Protein AF-A0A3C1FK46-F1 (afdb_monomer_lite)

pLDDT: mean 89.06, std 12.61, range [48.41, 98.5]

Secondary structure (DSSP, 8-state):
-HHHHHHHTTSHHHHHHHHHHHHHHHHHHHHHHHHHHTT-----PPPTHHHHHHTSSSHHHHHHHHHHHHHHHHHHHHHHGGGSPSSHHHHHHHHHHHHHHHHHHHHHHHHHHHH--

Foldseek 3Di:
DVLQCVPAPPHLSNVLVVLVVVLVVVLLVVVQVVCVVVVHHDDPDDDCLVVVLSPADDDLRSLVSVLVVLVVLLVVLVVCLVVDDDDDVSVSSVVSNVSSVVSSVSSVVVSVVVVVD

Structure (mmCIF, N/CA/C/O backbone):
data_AF-A0A3C1FK46-F1
#
_entry.id   AF-A0A3C1FK46-F1
#
loop_
_atom_site.group_PDB
_atom_site.id
_atom_site.type_symbol
_atom_site.label_atom_id
_atom_site.label_alt_id
_atom_site.label_comp_id
_atom_site.label_asym_id
_atom_site.label_entity_id
_atom_site.label_seq_id
_atom_site.pdbx_PDB_ins_code
_atom_site.Cartn_x
_atom_site.Cartn_y
_atom_site.Cartn_z
_atom_site.occupancy
_atom_site.B_iso_or_equiv
_atom_site.auth_seq_id
_atom_site.auth_comp_id
_atom_site.auth_asym_id
_atom_site.auth_atom_id
_atom_site.pdbx_PDB_model_num
ATOM 1 N N . ALA A 1 1 ? -6.404 11.896 1.064 1.00 49.66 1 ALA A N 1
ATOM 2 C CA . ALA A 1 1 ? -6.108 12.875 2.132 1.00 49.66 1 ALA A CA 1
ATOM 3 C C . ALA A 1 1 ? -7.361 13.499 2.780 1.00 49.66 1 ALA A C 1
ATOM 5 O O . ALA A 1 1 ? -7.639 13.198 3.933 1.00 49.66 1 ALA A O 1
ATOM 6 N N . ARG A 1 2 ? -8.180 14.314 2.086 1.00 48.56 2 ARG A N 1
ATOM 7 C CA . ARG A 1 2 ? -9.262 15.107 2.734 1.00 48.56 2 ARG A CA 1
ATOM 8 C C . ARG A 1 2 ? -10.379 14.329 3.460 1.00 48.56 2 ARG A C 1
ATOM 10 O O . ARG A 1 2 ? -10.972 14.893 4.370 1.00 48.56 2 ARG A O 1
ATOM 17 N N . LEU A 1 3 ? -10.657 13.072 3.099 1.00 54.22 3 LEU A N 1
ATOM 18 C CA . LEU A 1 3 ? -11.678 12.235 3.765 1.00 54.22 3 LEU A CA 1
ATOM 19 C C . LEU A 1 3 ? -11.302 11.791 5.185 1.00 54.22 3 LEU A C 1
ATOM 21 O O . LEU A 1 3 ? -12.176 11.393 5.946 1.00 54.22 3 LEU A O 1
ATOM 25 N N . PHE A 1 4 ? -10.016 11.841 5.516 1.00 53.31 4 PHE A N 1
ATOM 26 C CA . PHE A 1 4 ? -9.480 11.368 6.787 1.00 53.31 4 PHE A CA 1
ATOM 27 C C . PHE A 1 4 ? -8.925 12.510 7.644 1.00 53.31 4 PHE A C 1
ATOM 29 O O . PHE A 1 4 ? -9.003 12.471 8.866 1.00 53.31 4 PHE A O 1
ATOM 36 N N . HIS A 1 5 ? -8.426 13.567 6.996 1.00 52.28 5 HIS A N 1
ATOM 37 C CA . HIS A 1 5 ? -7.885 14.750 7.671 1.00 52.28 5 HIS A CA 1
ATOM 38 C C . HIS A 1 5 ? -8.948 15.597 8.377 1.00 52.28 5 HIS A C 1
ATOM 40 O O . HIS A 1 5 ? -8.646 16.243 9.375 1.00 52.28 5 HIS A O 1
ATOM 46 N N . LYS A 1 6 ? -10.191 15.607 7.874 1.00 48.41 6 LYS A N 1
ATOM 47 C CA . LYS A 1 6 ? -11.224 16.539 8.354 1.00 48.41 6 LYS A CA 1
ATOM 48 C C . LYS A 1 6 ? -11.688 16.261 9.794 1.00 48.41 6 LYS A C 1
ATOM 50 O O . LYS A 1 6 ? -12.205 17.183 10.415 1.00 48.41 6 LYS A O 1
ATOM 55 N N . ASP A 1 7 ? -11.414 15.065 10.328 1.00 51.47 7 ASP A N 1
ATOM 56 C CA . ASP A 1 7 ? -11.922 14.617 11.632 1.00 51.47 7 ASP A CA 1
ATOM 57 C C . ASP A 1 7 ? -10.826 14.192 12.647 1.00 51.47 7 ASP A C 1
ATOM 59 O O . ASP A 1 7 ? -11.158 13.931 13.803 1.00 51.47 7 ASP A O 1
ATOM 63 N N . HIS A 1 8 ? -9.529 14.136 12.274 1.00 54.12 8 HIS A N 1
ATOM 64 C CA . HIS A 1 8 ? -8.517 13.417 13.083 1.00 54.12 8 HIS A CA 1
ATOM 65 C C . HIS A 1 8 ? -7.178 14.116 13.417 1.00 54.12 8 HIS A C 1
ATOM 67 O O . HIS A 1 8 ? -6.460 13.554 14.238 1.00 54.12 8 HIS A O 1
ATOM 73 N N . GLY A 1 9 ? -6.845 15.314 12.915 1.00 60.09 9 GLY A N 1
ATOM 74 C CA . GLY A 1 9 ? -5.696 16.132 13.393 1.00 60.09 9 GLY A CA 1
ATOM 75 C C . GLY A 1 9 ? -4.387 15.377 13.745 1.00 60.09 9 GLY A C 1
ATOM 76 O O . GLY A 1 9 ? -4.043 14.399 13.092 1.00 60.09 9 GLY A O 1
ATOM 77 N N . ASP A 1 10 ? -3.696 15.802 14.817 1.00 59.59 10 ASP A N 1
ATOM 78 C CA . ASP A 1 10 ? -2.474 15.187 15.405 1.00 59.59 10 ASP A CA 1
ATOM 79 C C . ASP A 1 10 ? -2.731 13.849 16.150 1.00 59.59 10 ASP A C 1
ATOM 81 O O . ASP A 1 10 ? -1.940 13.405 16.985 1.00 59.59 10 ASP A O 1
ATOM 85 N N . SER A 1 11 ? -3.876 13.198 15.919 1.00 75.06 11 SER A N 1
ATOM 86 C CA . SER A 1 11 ? -4.172 11.915 16.563 1.00 75.06 11 SER A CA 1
ATOM 87 C C . SER A 1 11 ? -3.382 10.771 15.926 1.00 75.06 11 SER A C 1
ATOM 89 O O . SER A 1 11 ? -3.002 10.825 14.759 1.00 75.06 11 SER A O 1
ATOM 91 N N . THR A 1 12 ? -3.235 9.666 16.660 1.00 79.12 12 THR A N 1
ATOM 92 C CA . THR A 1 12 ? -2.659 8.416 16.135 1.00 79.12 12 THR A CA 1
ATOM 93 C C . THR A 1 12 ? -3.328 7.963 14.830 1.00 79.12 12 THR A C 1
ATOM 95 O O . THR A 1 12 ? -2.655 7.447 13.945 1.00 79.12 12 THR A O 1
ATOM 98 N N . ALA A 1 13 ? -4.637 8.204 14.679 1.00 82.19 13 ALA A N 1
ATOM 99 C CA . ALA A 1 13 ? -5.363 7.922 13.444 1.00 82.19 13 ALA A CA 1
ATOM 100 C C . ALA A 1 13 ? -4.930 8.840 12.292 1.00 82.19 13 ALA A C 1
ATOM 102 O O . ALA A 1 13 ? -4.710 8.366 11.182 1.00 82.19 13 ALA A O 1
ATOM 103 N N . GLY A 1 14 ? -4.792 10.142 12.557 1.00 82.56 14 GLY A N 1
ATOM 104 C CA . GLY A 1 14 ? -4.343 11.122 11.568 1.00 82.56 14 GLY A CA 1
ATOM 105 C C . GLY A 1 14 ? -2.943 10.804 11.048 1.00 82.56 14 GLY A C 1
ATOM 106 O O . GLY A 1 14 ? -2.759 10.689 9.838 1.00 82.56 14 GLY A O 1
ATOM 107 N N . SER A 1 15 ? -1.989 10.549 11.951 1.00 87.00 15 SER A N 1
ATOM 108 C CA . SER A 1 15 ? -0.618 10.184 11.570 1.00 87.00 15 SER A CA 1
ATOM 109 C C . SER A 1 15 ? -0.556 8.881 10.772 1.00 87.00 15 SER A C 1
ATOM 111 O O . SER A 1 15 ? 0.157 8.814 9.775 1.00 87.00 15 SER A O 1
ATOM 113 N N . LEU A 1 16 ? -1.323 7.858 11.169 1.00 90.19 16 LEU A N 1
ATOM 114 C CA . LEU A 1 16 ? -1.410 6.600 10.425 1.00 90.19 16 LEU A CA 1
ATOM 115 C C . LEU A 1 16 ? -1.893 6.839 8.992 1.00 90.19 16 LEU A C 1
ATOM 117 O O . LEU A 1 16 ? -1.306 6.342 8.035 1.00 90.19 16 LEU A O 1
ATOM 121 N N . ILE A 1 17 ? -2.960 7.616 8.836 1.00 89.62 17 ILE A N 1
ATOM 122 C CA . ILE A 1 17 ? -3.543 7.856 7.522 1.00 89.62 17 ILE A CA 1
ATOM 123 C C . ILE A 1 17 ? -2.605 8.675 6.634 1.00 89.62 17 ILE A C 1
ATOM 125 O O . ILE A 1 17 ? -2.531 8.414 5.433 1.00 89.62 17 ILE A O 1
ATOM 129 N N . ASP A 1 18 ? -1.879 9.633 7.203 1.00 89.50 18 ASP A N 1
ATOM 130 C CA . ASP A 1 18 ? -0.880 10.395 6.458 1.00 89.50 18 ASP A CA 1
ATOM 131 C C . ASP A 1 18 ? 0.274 9.505 5.991 1.00 89.50 18 ASP A C 1
ATOM 133 O O . ASP A 1 18 ? 0.662 9.592 4.825 1.00 89.50 18 ASP A O 1
ATOM 137 N N . THR A 1 19 ? 0.753 8.585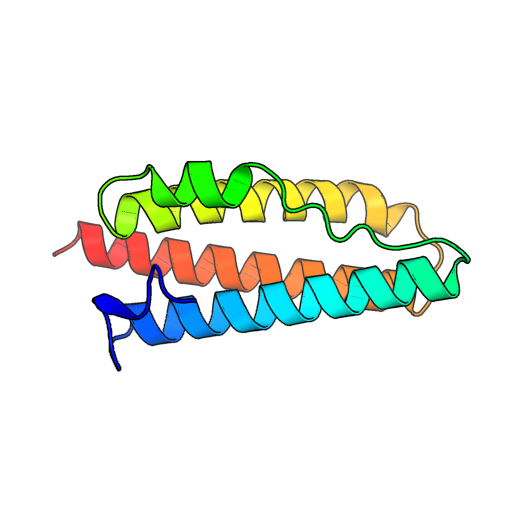 6.834 1.00 91.50 19 THR A N 1
ATOM 138 C CA . THR A 1 19 ? 1.746 7.574 6.434 1.00 91.50 19 THR A CA 1
ATOM 139 C C . THR A 1 19 ? 1.244 6.742 5.257 1.00 91.50 19 THR A C 1
ATOM 141 O O . THR A 1 19 ? 1.902 6.698 4.216 1.00 91.50 19 THR A O 1
ATOM 144 N N . VAL A 1 20 ? 0.042 6.163 5.367 1.00 92.94 20 VAL A N 1
ATOM 145 C CA . VAL A 1 20 ? -0.541 5.354 4.285 1.00 92.94 20 VAL A CA 1
ATOM 146 C C . VAL A 1 20 ? -0.714 6.190 3.015 1.00 92.94 20 VAL A C 1
ATOM 148 O O . VAL A 1 20 ? -0.383 5.742 1.924 1.00 92.94 20 VAL A O 1
ATOM 151 N N . TYR A 1 21 ? -1.183 7.433 3.131 1.00 91.38 21 TYR A N 1
ATOM 152 C CA . TYR A 1 21 ? -1.339 8.329 1.986 1.00 91.38 21 TYR A CA 1
ATOM 153 C C . TYR A 1 21 ? -0.009 8.621 1.280 1.00 91.38 21 TYR A C 1
ATOM 155 O O . TYR A 1 21 ? 0.043 8.609 0.048 1.00 91.38 21 TYR A O 1
ATOM 163 N N . HIS A 1 22 ? 1.057 8.889 2.035 1.00 93.19 22 HIS A N 1
ATOM 164 C CA . HIS A 1 22 ? 2.377 9.153 1.470 1.00 93.19 22 HIS A CA 1
ATOM 165 C C . HIS A 1 22 ? 2.972 7.923 0.788 1.00 93.19 22 HIS A C 1
ATOM 167 O O . HIS A 1 22 ? 3.561 8.059 -0.286 1.00 93.19 22 HIS A O 1
ATOM 173 N N . ASP A 1 23 ? 2.773 6.739 1.360 1.00 95.44 23 ASP A N 1
ATOM 174 C CA . ASP A 1 23 ? 3.198 5.488 0.742 1.00 95.44 23 ASP A CA 1
ATOM 175 C C . ASP A 1 23 ? 2.448 5.207 -0.558 1.00 95.44 23 ASP A C 1
ATOM 177 O O . ASP A 1 23 ? 3.084 4.938 -1.572 1.00 95.44 23 ASP A O 1
ATOM 181 N N . GLU A 1 24 ? 1.121 5.348 -0.579 1.00 93.50 24 GLU A N 1
ATOM 182 C CA . GLU A 1 24 ? 0.329 5.153 -1.800 1.00 93.50 24 GLU A CA 1
ATOM 183 C C . GLU A 1 24 ? 0.716 6.159 -2.894 1.00 93.50 24 GLU A C 1
ATOM 185 O O . GLU A 1 24 ? 0.831 5.799 -4.069 1.00 93.50 24 GLU A O 1
ATOM 190 N N . ALA A 1 25 ? 0.977 7.417 -2.522 1.00 93.75 25 ALA A N 1
ATOM 191 C CA . ALA A 1 25 ? 1.451 8.435 -3.456 1.00 93.75 25 ALA A CA 1
ATOM 192 C C . ALA A 1 25 ? 2.833 8.083 -4.028 1.00 93.75 25 ALA A C 1
ATOM 194 O O . ALA A 1 25 ? 3.056 8.224 -5.234 1.00 93.75 25 ALA A O 1
ATOM 195 N N . TRP A 1 26 ? 3.744 7.589 -3.184 1.00 96.00 26 TRP A N 1
ATOM 196 C CA . TRP A 1 26 ? 5.049 7.103 -3.621 1.00 96.00 26 TRP A CA 1
ATOM 197 C C . TRP A 1 26 ? 4.912 5.908 -4.574 1.00 96.00 26 TRP A C 1
ATOM 199 O O . TRP A 1 26 ? 5.505 5.932 -5.651 1.00 96.00 26 TRP A O 1
ATOM 209 N N . CYS A 1 27 ? 4.080 4.914 -4.239 1.00 95.06 27 CYS A N 1
ATOM 210 C CA . CYS A 1 27 ? 3.822 3.743 -5.081 1.00 95.06 27 CYS A CA 1
ATOM 211 C C . CYS A 1 27 ? 3.267 4.143 -6.455 1.00 95.06 27 CYS A C 1
ATOM 213 O O . CYS A 1 27 ? 3.762 3.677 -7.480 1.00 95.06 27 CYS A O 1
ATOM 215 N N . CYS A 1 28 ? 2.277 5.043 -6.492 1.00 93.75 28 CYS A N 1
ATOM 216 C CA . CYS A 1 28 ? 1.714 5.559 -7.742 1.00 93.75 28 CYS A CA 1
ATOM 217 C C . CYS A 1 28 ? 2.772 6.262 -8.601 1.00 93.75 28 CYS A C 1
ATOM 219 O O . CYS A 1 28 ? 2.828 6.041 -9.813 1.00 93.75 28 CYS A O 1
ATOM 221 N N . GLY A 1 29 ? 3.618 7.092 -7.982 1.00 95.31 29 GLY A N 1
ATOM 222 C CA . GLY A 1 29 ? 4.703 7.790 -8.669 1.00 95.31 29 GLY A CA 1
ATOM 223 C C . GLY A 1 29 ? 5.747 6.830 -9.238 1.00 95.31 29 GLY A C 1
ATOM 224 O O . GLY A 1 29 ? 6.085 6.921 -10.417 1.00 95.31 29 GLY A O 1
ATOM 225 N N . MET A 1 30 ? 6.199 5.870 -8.428 1.00 96.88 30 MET A N 1
ATOM 226 C CA . MET A 1 30 ? 7.149 4.837 -8.843 1.00 96.88 30 MET A CA 1
ATOM 227 C C . MET A 1 30 ? 6.599 4.010 -10.014 1.00 96.88 30 MET A C 1
ATOM 229 O O . MET A 1 30 ? 7.258 3.910 -11.048 1.00 96.88 30 MET A O 1
ATOM 233 N N . LEU A 1 31 ? 5.371 3.485 -9.910 1.00 95.31 31 LEU A N 1
ATOM 234 C CA . LEU A 1 31 ? 4.767 2.671 -10.973 1.00 95.31 31 LEU A CA 1
ATOM 235 C C . LEU A 1 31 ? 4.581 3.463 -12.268 1.00 95.31 31 LEU A C 1
ATOM 237 O O . LEU A 1 31 ? 4.832 2.933 -13.349 1.00 95.31 31 LEU A O 1
ATOM 241 N N . SER A 1 32 ? 4.169 4.728 -12.167 1.00 95.12 32 SER A N 1
ATOM 242 C CA . SER A 1 32 ? 4.021 5.602 -13.334 1.00 95.12 32 SER A CA 1
ATOM 243 C C . SER A 1 32 ? 5.359 5.795 -14.048 1.00 95.12 32 SER A C 1
ATOM 245 O O . SER A 1 32 ? 5.427 5.597 -15.259 1.00 95.12 32 SER A O 1
ATOM 247 N N . GLY A 1 33 ? 6.435 6.065 -13.298 1.00 95.94 33 GLY A N 1
ATOM 248 C CA . GLY A 1 33 ? 7.785 6.168 -13.854 1.00 95.94 33 GLY A CA 1
ATOM 249 C C . GLY A 1 33 ? 8.247 4.871 -14.525 1.00 95.94 33 GLY A C 1
ATOM 250 O O . GLY A 1 33 ? 8.741 4.899 -15.649 1.00 95.94 33 GLY A O 1
ATOM 251 N N . ARG A 1 34 ? 8.002 3.711 -13.901 1.00 95.12 34 ARG A N 1
ATOM 252 C CA . ARG A 1 34 ? 8.332 2.404 -14.499 1.00 95.12 34 ARG A CA 1
ATOM 253 C C . ARG A 1 34 ? 7.548 2.119 -15.780 1.00 95.12 34 ARG A C 1
ATOM 255 O O . ARG A 1 34 ? 8.107 1.559 -16.719 1.00 95.12 34 ARG A O 1
ATOM 262 N N . ILE A 1 35 ? 6.275 2.511 -15.850 1.00 94.94 35 ILE A N 1
ATOM 263 C CA . ILE A 1 35 ? 5.472 2.384 -17.075 1.00 94.94 35 ILE A CA 1
ATOM 264 C C . ILE A 1 35 ? 6.071 3.237 -18.200 1.00 94.94 35 ILE A C 1
ATOM 266 O O . ILE A 1 35 ? 6.190 2.744 -19.321 1.00 94.94 35 ILE A O 1
ATOM 270 N N . GLU A 1 36 ? 6.468 4.477 -17.912 1.00 96.25 36 GLU A N 1
ATOM 271 C CA . GLU A 1 36 ? 7.090 5.377 -18.893 1.00 96.25 36 GLU A CA 1
AT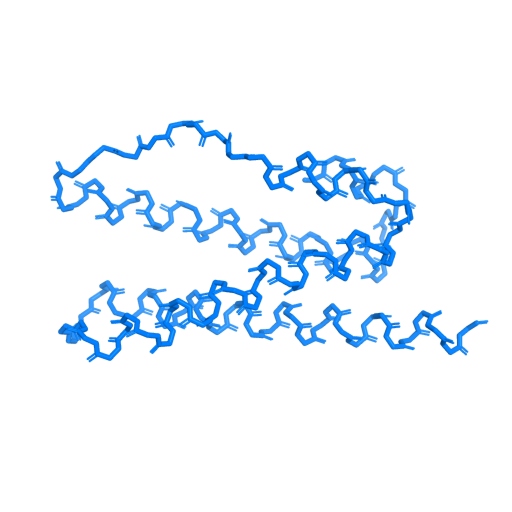OM 272 C C . GLU A 1 36 ? 8.450 4.856 -19.379 1.00 96.25 36 GLU A C 1
ATOM 274 O O . GLU A 1 36 ? 8.704 4.833 -20.584 1.00 96.25 36 GLU A O 1
ATOM 279 N N . GLU A 1 37 ? 9.301 4.366 -18.473 1.00 94.25 37 GLU A N 1
ATOM 280 C CA . GLU A 1 37 ? 10.597 3.755 -18.810 1.00 94.25 37 GLU A CA 1
ATOM 281 C C . GLU A 1 37 ? 10.454 2.532 -19.729 1.00 94.25 37 GLU A C 1
ATOM 283 O O . GLU A 1 37 ? 11.303 2.289 -20.588 1.00 94.25 37 GLU A O 1
ATOM 288 N N . LEU A 1 38 ? 9.360 1.779 -19.584 1.00 93.12 38 LEU A N 1
ATOM 289 C CA . LEU A 1 38 ? 9.020 0.639 -20.439 1.00 93.12 38 LEU A CA 1
ATOM 290 C C . LEU A 1 38 ? 8.335 1.051 -21.759 1.00 93.12 38 LEU A C 1
ATOM 292 O O . LEU A 1 38 ? 7.935 0.185 -22.539 1.00 93.12 38 LEU A O 1
ATOM 296 N N . GLY A 1 39 ? 8.195 2.354 -22.029 1.00 95.50 39 GLY A N 1
ATOM 297 C CA . GLY A 1 39 ? 7.568 2.898 -23.239 1.00 95.50 39 GLY A CA 1
ATOM 298 C C . GLY A 1 39 ? 6.036 2.903 -23.212 1.00 95.50 39 GLY A C 1
ATOM 299 O O . GLY A 1 39 ? 5.400 3.133 -24.242 1.00 95.50 39 GLY A O 1
ATOM 300 N N . GLY A 1 40 ? 5.433 2.632 -22.054 1.00 95.19 40 GLY A N 1
ATOM 301 C CA . GLY A 1 40 ? 3.999 2.750 -21.829 1.00 95.19 40 GLY A CA 1
ATOM 302 C C . GLY A 1 40 ? 3.572 4.179 -21.489 1.00 95.19 40 GLY A C 1
ATOM 303 O O . GLY A 1 40 ? 4.389 5.076 -21.300 1.00 95.19 40 GLY A O 1
ATOM 304 N N . LYS A 1 41 ? 2.256 4.389 -21.380 1.00 94.38 41 LYS A N 1
ATOM 305 C CA . LYS A 1 41 ? 1.668 5.650 -20.914 1.00 94.38 41 LYS A CA 1
ATOM 306 C C . LYS A 1 41 ? 0.780 5.381 -19.694 1.00 94.38 41 LYS A C 1
ATOM 308 O O . LYS A 1 41 ? -0.225 4.680 -19.854 1.00 94.38 41 LYS A O 1
ATOM 313 N N . PRO A 1 42 ? 1.105 5.924 -18.506 1.00 91.25 42 PRO A N 1
ATOM 314 C CA . PRO A 1 42 ? 0.220 5.864 -17.349 1.00 91.25 42 PRO A CA 1
ATOM 315 C C . PRO A 1 42 ? -1.140 6.496 -17.664 1.00 91.25 42 PRO A C 1
ATOM 317 O O . PRO A 1 42 ? -1.240 7.454 -18.435 1.00 91.25 42 PRO A O 1
ATOM 320 N N . THR A 1 43 ? -2.204 5.956 -17.077 1.00 88.75 43 THR A N 1
ATOM 321 C CA . THR A 1 43 ? -3.544 6.542 -17.187 1.00 88.75 43 THR A CA 1
ATOM 322 C C . THR A 1 43 ? -3.809 7.487 -16.020 1.00 88.75 43 THR A C 1
ATOM 324 O O . THR A 1 43 ? -3.423 7.203 -14.892 1.00 88.75 43 THR A O 1
ATOM 327 N N . GLU A 1 44 ? -4.513 8.588 -16.285 1.00 83.50 44 GLU A N 1
ATOM 328 C CA . GLU A 1 44 ? -5.030 9.492 -15.246 1.00 83.50 44 GLU A CA 1
ATOM 329 C C . GLU A 1 44 ? -6.383 9.017 -14.682 1.00 83.50 44 GLU A C 1
ATOM 331 O O . GLU A 1 44 ? -6.961 9.647 -13.794 1.00 83.50 44 GLU A O 1
ATOM 336 N N . ASN A 1 45 ? -6.916 7.901 -15.192 1.00 83.00 45 ASN A N 1
ATOM 337 C CA . ASN A 1 45 ? -8.193 7.364 -14.747 1.00 83.00 45 ASN A CA 1
ATOM 338 C C . ASN A 1 45 ? -8.085 6.869 -13.303 1.0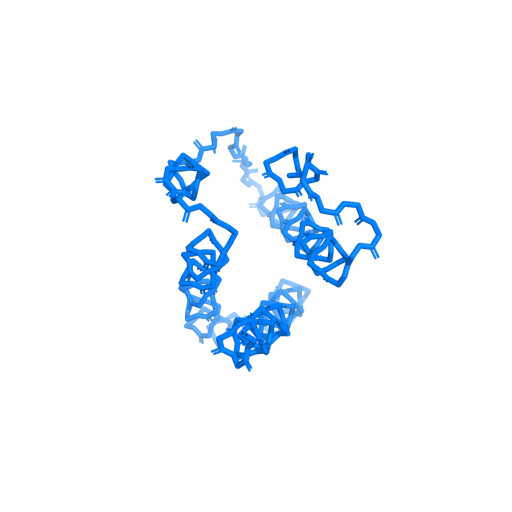0 83.00 45 ASN A C 1
ATOM 340 O O . ASN A 1 45 ? -7.346 5.934 -12.998 1.00 83.00 45 ASN A O 1
ATOM 344 N N . THR A 1 46 ? -8.890 7.454 -12.420 1.00 79.06 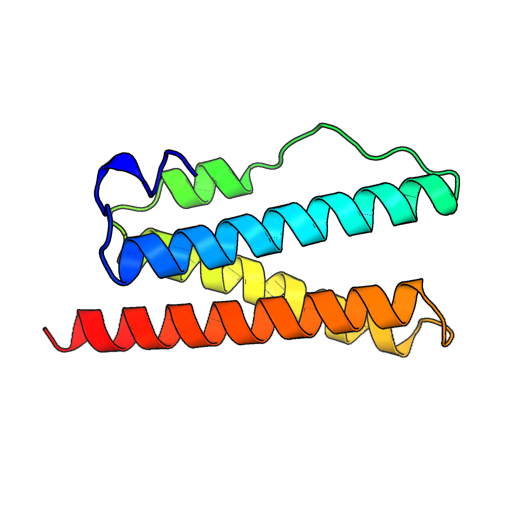46 THR A N 1
ATOM 345 C CA . THR A 1 46 ? -9.059 6.957 -11.052 1.00 79.06 46 THR A CA 1
ATOM 346 C C . THR A 1 46 ? -10.162 5.898 -11.037 1.00 79.06 46 THR A C 1
ATOM 348 O O . THR A 1 46 ? -11.249 6.124 -11.564 1.00 79.06 46 THR A O 1
ATOM 351 N N . GLY A 1 47 ? -9.883 4.729 -10.457 1.00 79.19 47 GLY A N 1
ATOM 352 C CA . GLY A 1 47 ? -10.878 3.667 -10.293 1.00 79.19 47 GLY A CA 1
ATOM 353 C C . GLY A 1 47 ? -11.905 3.957 -9.190 1.00 79.19 47 GLY A C 1
ATOM 354 O O . GLY A 1 47 ? -11.755 4.877 -8.389 1.00 79.19 47 GLY A O 1
ATOM 355 N N . ASP A 1 48 ? -12.920 3.100 -9.088 1.00 86.94 48 ASP A N 1
ATOM 356 C CA . ASP A 1 48 ? -14.035 3.229 -8.132 1.00 86.94 48 ASP A CA 1
ATOM 357 C C . ASP A 1 48 ? -13.664 2.931 -6.661 1.00 86.94 48 ASP A C 1
ATOM 359 O O . ASP A 1 48 ? -14.502 3.010 -5.759 1.00 86.94 48 ASP A O 1
ATOM 363 N N . PHE A 1 49 ? -12.404 2.580 -6.384 1.00 86.44 49 PHE A N 1
ATOM 364 C CA . PHE A 1 49 ? -11.952 2.195 -5.046 1.00 86.44 49 PHE A CA 1
ATOM 365 C C . PHE A 1 49 ? -12.136 3.322 -4.024 1.00 86.44 49 PHE A C 1
ATOM 367 O O . PHE A 1 49 ? -12.612 3.078 -2.915 1.00 86.44 49 PHE A O 1
ATOM 374 N N . PHE A 1 50 ? -11.817 4.561 -4.409 1.00 82.50 50 PHE A N 1
ATOM 375 C CA . PHE A 1 50 ? -12.002 5.728 -3.547 1.00 82.50 50 PHE A CA 1
ATOM 376 C C . PHE A 1 50 ? -13.467 5.900 -3.133 1.00 82.50 50 PHE A C 1
ATOM 378 O O . PHE A 1 50 ? -13.759 6.089 -1.953 1.00 82.50 50 PHE A O 1
ATOM 385 N N . GLU A 1 51 ? -14.390 5.775 -4.085 1.00 85.94 51 GLU A N 1
ATOM 386 C CA . GLU A 1 51 ? -15.828 5.890 -3.835 1.00 85.94 51 GLU A CA 1
ATOM 387 C C . GLU A 1 51 ? -16.313 4.777 -2.898 1.00 85.94 51 GLU A C 1
ATOM 389 O O . GLU A 1 51 ? -17.063 5.033 -1.955 1.00 85.94 51 GLU A O 1
ATOM 394 N N . LYS A 1 52 ? -15.808 3.550 -3.080 1.00 88.69 52 LYS A N 1
ATOM 395 C CA . LYS A 1 52 ? -16.115 2.404 -2.209 1.00 88.69 52 LYS A CA 1
ATOM 396 C C . LYS A 1 52 ? -15.616 2.585 -0.776 1.00 88.69 52 LYS A C 1
ATOM 398 O O . LYS A 1 52 ? -16.301 2.136 0.145 1.00 88.69 52 LYS A O 1
ATOM 403 N N . VAL A 1 53 ? -14.451 3.210 -0.582 1.00 88.44 53 VAL A N 1
ATOM 404 C CA . VAL A 1 53 ? -13.936 3.575 0.750 1.00 88.44 53 VAL A CA 1
ATOM 405 C C . VAL A 1 53 ? -14.795 4.688 1.347 1.00 88.44 53 VAL A C 1
ATOM 407 O O . VAL A 1 53 ? -15.252 4.559 2.477 1.00 88.44 53 VAL A O 1
ATOM 410 N N . ALA A 1 54 ? -15.062 5.756 0.592 1.00 85.38 54 ALA A N 1
ATOM 411 C CA . ALA A 1 54 ? -15.835 6.909 1.056 1.00 85.38 54 ALA A CA 1
ATOM 412 C C . ALA A 1 54 ? -17.258 6.533 1.502 1.00 85.38 54 ALA A C 1
ATOM 414 O O . ALA A 1 54 ? -17.772 7.107 2.460 1.00 85.38 54 ALA A O 1
ATOM 415 N N . ALA A 1 55 ? -17.855 5.533 0.848 1.00 91.12 55 ALA A N 1
ATOM 416 C CA . ALA A 1 55 ? -19.167 4.986 1.179 1.00 91.12 55 ALA A CA 1
ATOM 417 C C . ALA A 1 55 ? -19.204 4.151 2.476 1.00 91.12 55 ALA A C 1
ATOM 419 O O . ALA A 1 55 ? -20.264 3.640 2.830 1.00 91.12 55 ALA A O 1
ATOM 420 N N . LYS A 1 56 ? -18.074 3.940 3.168 1.00 92.44 56 LYS A N 1
ATOM 421 C CA . LYS A 1 56 ? -18.053 3.266 4.474 1.00 92.44 56 LYS A CA 1
ATOM 422 C C . LYS A 1 56 ? -18.320 4.256 5.605 1.00 92.44 56 LYS A C 1
ATOM 424 O O . LYS A 1 56 ? -17.743 5.349 5.635 1.00 92.44 56 LYS A O 1
ATOM 429 N N . ASP A 1 57 ? -19.150 3.826 6.550 1.00 89.56 57 ASP A N 1
ATOM 430 C CA . ASP A 1 57 ? -19.549 4.612 7.715 1.00 89.56 57 ASP A CA 1
ATOM 431 C C . ASP A 1 57 ? -18.507 4.516 8.832 1.00 89.56 57 ASP A C 1
ATOM 433 O O . ASP A 1 57 ? -18.257 3.444 9.379 1.00 89.56 57 ASP A O 1
ATOM 437 N N . GLY A 1 58 ? -17.915 5.656 9.184 1.00 87.88 58 GLY A N 1
ATOM 438 C CA . GLY A 1 58 ? -16.914 5.745 10.246 1.00 87.88 58 GLY A CA 1
ATOM 439 C C . GLY A 1 58 ? -15.495 5.380 9.807 1.00 87.88 58 GLY A C 1
ATOM 440 O O . GLY A 1 58 ? -15.254 4.826 8.730 1.00 87.88 58 GLY A O 1
ATOM 441 N N . LEU A 1 59 ? -14.528 5.741 10.648 1.00 88.44 59 LEU A N 1
ATOM 442 C CA . LEU A 1 59 ? -13.111 5.564 10.353 1.00 88.44 59 LEU A CA 1
ATOM 443 C C . LEU A 1 59 ? -12.723 4.081 10.319 1.00 88.44 59 LEU A C 1
ATOM 445 O O . LEU A 1 59 ? -12.036 3.656 9.392 1.00 88.44 59 LEU A O 1
ATOM 449 N N . GLU A 1 60 ? -13.186 3.280 11.279 1.00 91.06 60 GLU A N 1
ATOM 450 C CA . GLU A 1 60 ? -12.819 1.866 11.377 1.00 91.06 60 GLU A CA 1
ATOM 451 C C . GLU A 1 60 ? -13.294 1.074 10.154 1.00 91.06 60 GLU A C 1
ATOM 453 O O . GLU A 1 60 ? -12.553 0.255 9.607 1.00 91.06 60 GLU A O 1
ATOM 458 N N . ALA A 1 61 ? -14.509 1.348 9.666 1.00 91.50 61 ALA A N 1
ATOM 459 C CA . ALA A 1 61 ? -15.033 0.690 8.473 1.00 91.50 61 ALA A CA 1
ATOM 460 C C . ALA A 1 61 ? -14.252 1.088 7.210 1.00 91.50 61 ALA A C 1
ATOM 462 O O . ALA A 1 61 ? -13.997 0.239 6.349 1.00 91.50 61 ALA A O 1
ATOM 463 N N . ARG A 1 62 ? -13.837 2.360 7.107 1.00 93.38 62 ARG A N 1
ATOM 464 C CA . ARG A 1 62 ? -12.986 2.861 6.015 1.00 93.38 62 ARG A CA 1
ATOM 465 C C . ARG A 1 62 ? -11.606 2.208 6.038 1.00 93.38 62 ARG A C 1
ATOM 467 O O . ARG A 1 62 ? -11.177 1.703 5.004 1.00 93.38 62 ARG A O 1
ATOM 474 N N . LEU A 1 63 ? -10.950 2.157 7.200 1.00 92.56 63 LEU A N 1
ATOM 475 C CA . LEU A 1 63 ? -9.636 1.525 7.374 1.00 92.56 63 LEU A CA 1
ATOM 476 C C . LEU A 1 63 ? -9.689 0.013 7.129 1.00 92.56 63 LEU A C 1
ATOM 478 O O . LEU A 1 63 ? -8.847 -0.523 6.417 1.00 92.56 63 LEU A O 1
ATOM 482 N N . SER A 1 64 ? -10.721 -0.679 7.620 1.00 93.94 64 SER A N 1
ATOM 483 C CA . SER A 1 64 ? -10.891 -2.113 7.357 1.00 93.94 64 SER A CA 1
ATOM 484 C C . SER A 1 64 ? -11.070 -2.405 5.863 1.00 93.94 64 SER A C 1
ATOM 486 O O . SER A 1 64 ? -10.516 -3.375 5.341 1.00 93.94 64 SER A O 1
ATOM 488 N N . PHE A 1 65 ? -11.816 -1.562 5.141 1.00 94.75 65 PHE A N 1
ATOM 489 C CA . PHE A 1 65 ? -11.959 -1.707 3.692 1.00 94.75 65 PHE A CA 1
ATOM 490 C C . PHE A 1 65 ? -10.661 -1.369 2.945 1.00 94.75 65 PHE A C 1
ATOM 492 O O . PHE A 1 65 ? -10.291 -2.095 2.021 1.00 94.75 65 PHE A O 1
ATOM 499 N N . LEU A 1 66 ? -9.944 -0.326 3.373 1.00 93.75 66 LEU A N 1
ATOM 500 C CA . LEU A 1 66 ? -8.626 0.035 2.848 1.00 93.75 66 LEU A CA 1
ATOM 501 C C . LEU A 1 66 ? -7.631 -1.126 2.989 1.00 93.75 66 LEU A C 1
ATOM 503 O O . LEU A 1 66 ? -7.014 -1.514 1.999 1.00 93.75 66 LEU A O 1
ATOM 507 N N . ASN A 1 67 ? -7.556 -1.754 4.167 1.00 95.25 67 ASN A N 1
ATOM 508 C CA . ASN A 1 67 ? -6.688 -2.908 4.417 1.00 95.25 67 ASN A CA 1
ATOM 509 C C . ASN A 1 67 ? -6.989 -4.095 3.502 1.00 95.25 67 ASN A C 1
ATOM 511 O O . ASN A 1 67 ? -6.066 -4.769 3.050 1.00 95.25 67 ASN A O 1
ATOM 515 N N . ARG A 1 68 ? -8.258 -4.337 3.151 1.00 95.44 68 ARG A N 1
ATOM 516 C CA . ARG A 1 68 ? -8.602 -5.369 2.155 1.00 95.44 68 ARG A CA 1
ATOM 517 C C . ARG A 1 68 ? -8.041 -5.036 0.773 1.00 95.44 68 ARG A C 1
ATOM 519 O O . ARG A 1 68 ? -7.573 -5.943 0.088 1.00 95.44 68 ARG A O 1
ATOM 526 N N . GLY A 1 69 ? -8.074 -3.759 0.384 1.00 94.75 69 GLY A N 1
ATOM 527 C CA . GLY A 1 69 ? -7.450 -3.267 -0.845 1.00 94.75 69 GLY A CA 1
ATOM 528 C C . GLY A 1 69 ? -5.937 -3.472 -0.836 1.00 94.75 69 GLY A C 1
ATOM 529 O O . GLY A 1 69 ? -5.408 -4.133 -1.726 1.00 94.75 69 GLY A O 1
ATOM 530 N N . GLN A 1 70 ? -5.254 -3.016 0.217 1.00 96.56 70 GLN A N 1
ATOM 531 C CA . GLN A 1 70 ? -3.807 -3.209 0.366 1.00 96.56 70 GLN A CA 1
ATOM 532 C C . GLN A 1 70 ? -3.423 -4.697 0.361 1.00 96.56 70 GLN A C 1
ATOM 534 O O . GLN A 1 70 ? -2.484 -5.102 -0.318 1.00 96.56 70 GLN A O 1
ATOM 539 N N . ALA A 1 71 ? -4.191 -5.552 1.042 1.00 97.56 71 ALA A N 1
ATOM 540 C CA . ALA A 1 71 ? -3.940 -6.990 1.064 1.00 97.56 71 ALA A CA 1
ATOM 541 C C . ALA A 1 71 ? -4.144 -7.651 -0.310 1.00 97.56 71 ALA A C 1
ATOM 543 O O . ALA A 1 71 ? -3.548 -8.691 -0.596 1.00 97.56 71 ALA A O 1
ATOM 544 N N . TRP A 1 72 ? -5.009 -7.105 -1.167 1.00 97.00 72 TRP A N 1
ATOM 545 C CA . TRP A 1 72 ? -5.111 -7.555 -2.555 1.00 97.00 72 TRP A CA 1
ATOM 546 C C . TRP A 1 72 ? -3.854 -7.178 -3.351 1.00 97.00 72 TRP A C 1
ATOM 548 O O . TRP A 1 72 ? -3.331 -8.022 -4.078 1.00 97.00 72 TRP A O 1
ATOM 558 N N . VAL A 1 73 ? -3.325 -5.965 -3.153 1.00 96.88 73 VAL A N 1
ATOM 559 C CA . VAL A 1 73 ? -2.076 -5.514 -3.789 1.00 96.88 73 VAL A CA 1
ATOM 560 C C . VAL A 1 73 ? -0.890 -6.372 -3.349 1.00 96.88 73 VAL A C 1
ATOM 562 O O . VAL A 1 73 ? -0.147 -6.848 -4.201 1.00 96.88 73 VAL A O 1
ATOM 565 N N . VAL A 1 74 ? -0.761 -6.666 -2.050 1.00 98.38 74 VAL A N 1
ATOM 566 C CA . VAL A 1 74 ? 0.266 -7.582 -1.514 1.00 98.38 74 VAL A CA 1
ATOM 567 C C . VAL A 1 74 ? 0.253 -8.921 -2.246 1.00 98.38 74 VAL A C 1
ATOM 569 O O . VAL A 1 74 ? 1.292 -9.348 -2.739 1.00 98.38 74 VAL A O 1
ATOM 572 N N . ARG A 1 75 ? -0.922 -9.546 -2.399 1.00 98.50 75 ARG A N 1
ATOM 573 C CA . ARG A 1 75 ? -1.047 -10.823 -3.122 1.00 98.50 75 ARG A CA 1
ATOM 574 C C . ARG A 1 75 ? -0.594 -10.701 -4.576 1.00 98.50 75 ARG A C 1
ATOM 576 O O . ARG A 1 75 ? 0.112 -11.569 -5.073 1.00 98.50 75 ARG A O 1
ATOM 583 N N . LYS A 1 76 ? -0.962 -9.612 -5.258 1.00 98.06 76 LYS A N 1
ATOM 584 C CA . LYS A 1 76 ? -0.537 -9.365 -6.644 1.00 98.06 76 LYS A CA 1
ATOM 585 C C . LYS A 1 76 ? 0.972 -9.177 -6.770 1.00 98.06 76 LYS A C 1
ATOM 587 O O . LYS A 1 76 ? 1.566 -9.690 -7.714 1.00 98.06 76 LYS A O 1
ATOM 592 N N . LEU A 1 77 ? 1.587 -8.480 -5.820 1.00 98.19 77 LEU A N 1
ATOM 593 C CA . LEU A 1 77 ? 3.033 -8.289 -5.770 1.00 98.19 77 LEU A CA 1
ATOM 594 C C . LEU A 1 77 ? 3.761 -9.613 -5.502 1.00 98.19 77 LEU A C 1
ATOM 596 O O . LEU A 1 77 ? 4.702 -9.944 -6.215 1.00 98.19 77 LEU A O 1
ATOM 600 N N . GLU A 1 78 ? 3.280 -10.407 -4.546 1.00 98.31 78 GLU A N 1
ATOM 601 C CA . GLU A 1 78 ? 3.816 -11.742 -4.243 1.00 98.31 78 GLU A CA 1
ATOM 602 C C . GLU A 1 78 ? 3.720 -12.704 -5.437 1.00 98.31 78 GLU A C 1
ATOM 604 O O . GLU A 1 78 ? 4.605 -13.536 -5.625 1.00 98.31 78 GLU A O 1
ATOM 609 N N . GLU A 1 79 ? 2.678 -12.576 -6.263 1.00 98.19 79 GLU A N 1
ATOM 610 C CA . GLU A 1 79 ? 2.530 -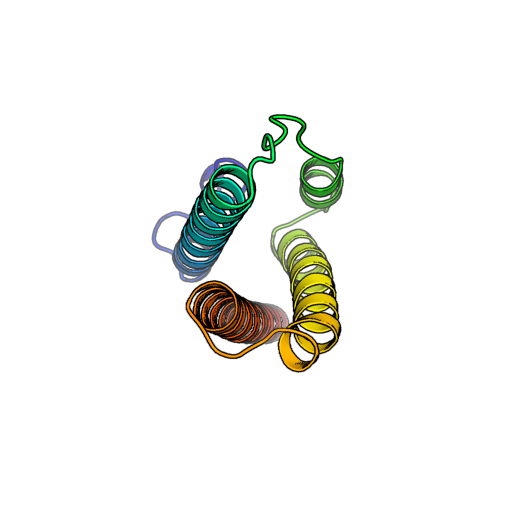13.337 -7.506 1.00 98.19 79 GLU A CA 1
ATOM 611 C C . GLU A 1 79 ? 3.528 -12.888 -8.590 1.00 98.19 79 GLU A C 1
ATOM 613 O O . GLU A 1 79 ? 4.108 -13.734 -9.272 1.00 98.19 79 GLU A O 1
ATOM 618 N N . ILE A 1 80 ? 3.732 -11.576 -8.778 1.00 97.19 80 ILE A N 1
ATOM 619 C CA . ILE A 1 80 ? 4.490 -11.048 -9.927 1.00 97.19 80 ILE A CA 1
ATOM 620 C C . ILE A 1 80 ? 5.996 -10.941 -9.677 1.00 97.19 80 ILE A C 1
ATOM 622 O O . ILE A 1 80 ? 6.778 -11.273 -10.568 1.00 97.19 80 ILE A O 1
ATOM 626 N N . ILE A 1 81 ? 6.425 -10.526 -8.482 1.00 97.88 81 ILE A N 1
ATOM 627 C CA . ILE A 1 81 ? 7.838 -10.279 -8.147 1.00 97.88 81 ILE A CA 1
ATOM 628 C C . ILE A 1 81 ? 8.741 -11.486 -8.459 1.00 97.88 81 ILE A C 1
ATOM 630 O O . ILE A 1 81 ? 9.790 -11.289 -9.079 1.00 97.88 81 ILE A O 1
ATOM 634 N N . PRO A 1 82 ? 8.366 -12.741 -8.131 1.00 97.38 82 PRO A N 1
ATOM 635 C CA . PRO A 1 82 ? 9.205 -13.904 -8.428 1.00 97.38 82 PRO A CA 1
ATOM 636 C C . PRO A 1 82 ? 9.420 -14.152 -9.925 1.00 97.38 82 PRO A C 1
ATOM 638 O O . PRO A 1 82 ? 10.381 -14.823 -10.297 1.00 97.38 82 PRO A O 1
ATOM 641 N N . THR A 1 83 ? 8.530 -13.637 -10.778 1.00 96.94 83 THR A N 1
ATOM 642 C CA . THR A 1 83 ? 8.600 -13.803 -12.237 1.00 96.94 83 THR A CA 1
ATOM 643 C C . THR A 1 83 ? 9.518 -12.781 -12.906 1.00 96.94 83 THR A C 1
ATOM 645 O O . THR A 1 83 ? 9.882 -12.953 -14.070 1.00 96.94 83 THR A O 1
ATOM 648 N N . LEU A 1 84 ? 9.908 -11.727 -12.183 1.00 95.12 84 LEU A N 1
ATOM 649 C CA . LEU A 1 84 ? 10.723 -10.646 -12.715 1.00 95.12 84 LEU A CA 1
ATOM 650 C C . LEU A 1 84 ? 12.222 -10.951 -12.579 1.00 95.12 84 LEU A C 1
ATOM 652 O O . LEU A 1 84 ? 12.663 -11.502 -11.558 1.00 95.12 84 LEU A O 1
ATOM 656 N N . PRO A 1 85 ? 13.035 -10.556 -13.578 1.00 94.44 85 PRO A N 1
ATOM 657 C CA . PRO A 1 85 ? 14.481 -10.603 -13.443 1.00 94.44 85 PRO A CA 1
ATOM 658 C C . PRO A 1 85 ? 14.932 -9.683 -12.305 1.00 94.44 85 PRO A C 1
ATOM 660 O O . PRO A 1 85 ? 14.282 -8.683 -11.995 1.00 94.44 85 PRO A O 1
ATOM 663 N N . SER A 1 86 ? 16.069 -10.009 -11.694 1.00 92.38 86 SER A N 1
ATOM 664 C CA . SER A 1 86 ? 16.711 -9.107 -10.738 1.00 92.38 86 SER A CA 1
ATOM 665 C C . SER A 1 86 ? 17.030 -7.764 -11.399 1.00 92.38 86 SER A C 1
ATOM 667 O O . SER A 1 86 ? 17.488 -7.728 -12.543 1.00 92.38 86 SER A O 1
ATOM 669 N N . GLY A 1 87 ? 16.808 -6.669 -10.675 1.00 93.69 87 GLY A N 1
ATOM 670 C CA . GLY A 1 87 ? 17.048 -5.312 -11.156 1.00 93.69 87 GLY A CA 1
ATOM 671 C C . GLY A 1 87 ? 16.051 -4.312 -10.580 1.00 93.69 87 GLY A C 1
ATOM 672 O O . GLY A 1 87 ? 15.161 -4.677 -9.815 1.00 93.69 87 GLY 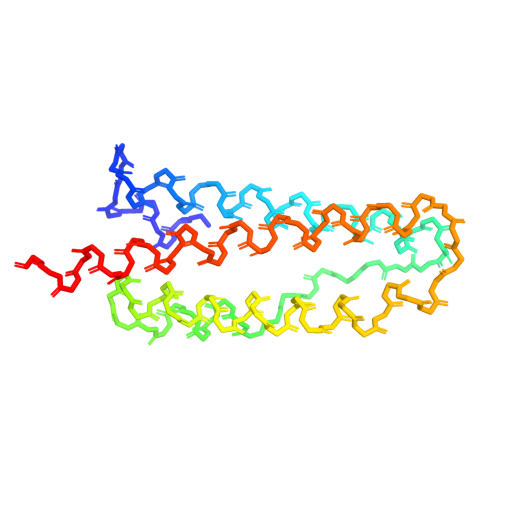A O 1
ATOM 673 N N . GLY A 1 88 ? 16.167 -3.055 -11.013 1.00 94.12 88 GLY A N 1
ATOM 674 C CA . GLY A 1 88 ? 15.476 -1.931 -10.374 1.00 94.12 88 GLY A CA 1
ATOM 675 C C . GLY A 1 88 ? 13.953 -2.060 -10.288 1.00 94.12 88 GLY A C 1
ATOM 676 O O . GLY A 1 88 ? 13.380 -1.697 -9.272 1.00 94.12 88 GLY A O 1
ATOM 677 N N . LEU A 1 89 ? 13.286 -2.629 -11.301 1.00 94.88 89 LEU A N 1
ATOM 678 C CA . LEU A 1 89 ? 11.835 -2.854 -11.226 1.00 94.88 89 LEU A CA 1
ATOM 679 C C . LEU A 1 89 ? 11.467 -3.849 -10.118 1.00 94.88 89 LEU A C 1
ATOM 681 O O . LEU A 1 89 ? 10.478 -3.653 -9.420 1.00 94.88 89 LEU A O 1
ATOM 685 N N . ARG A 1 90 ? 12.244 -4.924 -9.967 1.00 96.94 90 ARG A N 1
ATOM 686 C CA . ARG A 1 90 ? 12.001 -5.912 -8.918 1.00 96.94 90 ARG A CA 1
ATOM 687 C C . ARG A 1 90 ? 12.241 -5.300 -7.541 1.00 96.94 90 ARG A C 1
ATOM 689 O O . ARG A 1 90 ? 11.385 -5.453 -6.680 1.00 96.94 90 ARG A O 1
ATOM 696 N N . ASP A 1 91 ? 13.343 -4.571 -7.381 1.00 97.25 91 ASP A N 1
ATOM 697 C CA . ASP A 1 91 ? 13.704 -3.920 -6.118 1.00 97.25 91 ASP A CA 1
ATOM 698 C C . ASP A 1 91 ? 12.635 -2.896 -5.690 1.00 97.25 91 ASP A C 1
ATOM 700 O O . ASP A 1 91 ? 12.197 -2.890 -4.540 1.00 97.25 91 ASP A O 1
ATOM 704 N N . ASP A 1 92 ? 12.127 -2.094 -6.629 1.00 97.62 92 ASP A N 1
ATOM 705 C CA . ASP A 1 92 ? 11.058 -1.131 -6.352 1.00 97.62 92 ASP A CA 1
ATOM 706 C C . ASP A 1 92 ? 9.733 -1.806 -5.962 1.00 97.62 92 ASP A C 1
ATOM 708 O O . ASP A 1 92 ? 9.012 -1.320 -5.086 1.00 97.62 92 ASP A O 1
ATOM 712 N N . LEU A 1 93 ? 9.389 -2.925 -6.609 1.00 97.88 93 LEU A N 1
ATOM 713 C CA . LEU A 1 93 ? 8.183 -3.686 -6.277 1.00 97.88 93 LEU A CA 1
ATOM 714 C C . LEU A 1 93 ? 8.317 -4.411 -4.933 1.00 97.88 93 LEU A C 1
ATOM 716 O O . LEU A 1 93 ? 7.333 -4.500 -4.197 1.00 97.88 93 LEU A O 1
ATOM 720 N N . ASP A 1 94 ? 9.515 -4.879 -4.578 1.00 98.25 94 ASP A N 1
ATOM 721 C CA . ASP A 1 94 ? 9.815 -5.400 -3.241 1.00 98.25 94 ASP A CA 1
ATOM 722 C C . ASP A 1 94 ? 9.660 -4.297 -2.175 1.00 98.25 94 ASP A C 1
ATOM 724 O O . ASP A 1 94 ? 9.060 -4.525 -1.119 1.00 98.25 94 ASP A O 1
ATOM 728 N N . ASP A 1 95 ? 10.102 -3.071 -2.457 1.00 98.06 95 ASP A N 1
ATOM 729 C CA . ASP A 1 95 ? 9.902 -1.914 -1.578 1.00 98.06 95 ASP A CA 1
ATOM 730 C C . ASP A 1 95 ? 8.420 -1.559 -1.400 1.00 98.06 95 ASP A C 1
ATOM 732 O O . ASP A 1 95 ? 7.961 -1.350 -0.270 1.00 98.06 95 ASP A O 1
ATOM 736 N N . MET A 1 96 ? 7.651 -1.561 -2.489 1.00 98.19 96 MET A N 1
ATOM 737 C CA . MET A 1 96 ? 6.196 -1.396 -2.459 1.00 98.19 96 MET A CA 1
ATOM 738 C C . MET A 1 96 ? 5.515 -2.497 -1.628 1.00 98.19 96 MET A C 1
ATOM 740 O O . MET A 1 96 ? 4.651 -2.207 -0.795 1.00 98.19 96 MET A O 1
ATOM 744 N N . LEU A 1 97 ? 5.933 -3.757 -1.791 1.00 98.44 97 LEU A N 1
ATOM 745 C CA . LEU A 1 97 ? 5.417 -4.890 -1.020 1.00 98.44 97 LEU A CA 1
ATOM 746 C C . LEU A 1 97 ? 5.675 -4.712 0.483 1.00 98.44 97 LEU A C 1
ATOM 748 O O . LEU A 1 97 ? 4.776 -4.945 1.298 1.00 98.44 97 LEU A O 1
ATOM 752 N N . ARG A 1 98 ? 6.880 -4.275 0.868 1.00 98.38 98 ARG A N 1
ATOM 753 C CA . ARG A 1 98 ? 7.213 -4.006 2.276 1.00 98.38 98 ARG A CA 1
ATOM 754 C C . ARG A 1 98 ? 6.341 -2.898 2.862 1.00 98.38 98 ARG A C 1
ATOM 756 O O . ARG A 1 98 ? 5.822 -3.089 3.960 1.00 98.38 98 ARG A O 1
ATOM 763 N N . ARG A 1 99 ? 6.145 -1.788 2.142 1.00 97.88 99 ARG A N 1
ATOM 764 C CA . ARG A 1 99 ? 5.293 -0.670 2.590 1.00 97.88 99 ARG A CA 1
ATOM 765 C C . ARG A 1 99 ? 3.856 -1.115 2.839 1.00 97.88 99 ARG A C 1
ATOM 767 O O . ARG A 1 99 ? 3.338 -0.896 3.927 1.00 97.88 99 ARG A O 1
ATOM 774 N N . HIS A 1 100 ? 3.242 -1.845 1.905 1.00 98.06 100 HIS A N 1
ATOM 775 C CA . HIS A 1 100 ? 1.879 -2.343 2.119 1.00 98.06 100 HIS A CA 1
ATOM 776 C C . HIS A 1 100 ? 1.771 -3.297 3.311 1.00 98.06 100 HIS A C 1
ATOM 778 O O . HIS A 1 100 ? 0.790 -3.234 4.046 1.00 98.06 100 HIS A O 1
ATOM 784 N N . ARG A 1 101 ? 2.763 -4.170 3.539 1.00 98.31 101 ARG A N 1
ATOM 785 C CA . ARG A 1 101 ? 2.764 -5.053 4.718 1.00 98.31 101 ARG A CA 1
ATOM 786 C C . ARG A 1 101 ? 2.806 -4.262 6.028 1.00 98.31 101 ARG A C 1
ATOM 788 O O . ARG A 1 101 ? 2.063 -4.603 6.943 1.00 98.31 101 ARG A O 1
ATOM 795 N N . VAL A 1 102 ? 3.632 -3.215 6.100 1.00 97.81 102 VAL A N 1
ATOM 796 C CA . VAL A 1 102 ? 3.697 -2.315 7.266 1.00 97.81 102 VAL A CA 1
ATOM 797 C C . VAL A 1 102 ? 2.374 -1.573 7.443 1.00 97.81 102 VAL A C 1
ATOM 799 O O . VAL A 1 102 ? 1.772 -1.654 8.507 1.00 97.81 102 VAL A O 1
ATOM 802 N N . ASN A 1 103 ? 1.849 -0.964 6.379 1.00 96.62 103 ASN A N 1
ATOM 803 C CA . ASN A 1 103 ? 0.593 -0.216 6.432 1.00 96.62 103 ASN A CA 1
ATOM 804 C C . ASN A 1 103 ? -0.594 -1.074 6.877 1.00 96.62 103 ASN A C 1
ATOM 806 O O . ASN A 1 103 ? -1.427 -0.612 7.655 1.00 96.62 103 ASN A O 1
ATOM 810 N N . ILE A 1 104 ? -0.678 -2.322 6.403 1.00 97.00 104 ILE A N 1
ATOM 811 C CA . ILE A 1 104 ? -1.707 -3.270 6.845 1.00 97.00 104 ILE A CA 1
ATOM 812 C C . ILE A 1 104 ? -1.562 -3.544 8.341 1.00 97.00 104 ILE A C 1
ATOM 814 O O . ILE A 1 104 ? -2.556 -3.432 9.057 1.00 97.00 104 ILE A O 1
ATOM 818 N N . ALA A 1 105 ? -0.350 -3.863 8.806 1.00 97.25 105 ALA A N 1
ATOM 819 C CA . ALA A 1 105 ? -0.088 -4.177 10.207 1.00 97.25 105 ALA A CA 1
ATOM 820 C C . ALA A 1 105 ? -0.434 -3.003 11.136 1.00 97.25 105 ALA A C 1
ATOM 822 O O . ALA A 1 105 ? -1.126 -3.201 12.134 1.00 97.25 105 ALA A O 1
ATOM 823 N N . ASP A 1 106 ? -0.035 -1.784 10.776 1.00 95.56 106 ASP A N 1
ATOM 824 C CA . ASP A 1 106 ? -0.309 -0.584 11.571 1.00 95.56 106 ASP A CA 1
ATOM 825 C C . ASP A 1 106 ? -1.813 -0.265 11.608 1.00 95.56 106 ASP A C 1
ATOM 827 O O . ASP A 1 106 ? -2.372 0.085 12.653 1.00 95.56 106 ASP A O 1
ATOM 831 N N . CYS A 1 107 ? -2.508 -0.443 10.479 1.00 95.00 107 CYS A N 1
ATOM 832 C CA . CYS A 1 107 ? -3.959 -0.291 10.413 1.00 95.00 107 CYS A CA 1
ATOM 833 C C . CYS A 1 107 ? -4.697 -1.371 11.217 1.00 95.00 107 CYS A C 1
ATOM 835 O O . CYS A 1 107 ? -5.668 -1.054 11.906 1.00 95.00 107 CYS A O 1
ATOM 837 N N . ASP A 1 108 ? -4.248 -2.627 11.174 1.00 95.62 108 ASP A N 1
ATOM 838 C CA . ASP A 1 108 ? -4.834 -3.713 11.965 1.00 95.62 108 ASP A CA 1
ATOM 839 C C . ASP A 1 108 ? -4.623 -3.466 13.466 1.00 95.62 108 ASP A C 1
ATOM 841 O O . ASP A 1 108 ? -5.578 -3.568 14.241 1.00 95.62 108 ASP A O 1
ATOM 845 N N . GLN A 1 109 ? -3.425 -3.026 13.867 1.00 94.81 109 GLN A N 1
ATOM 846 C CA . GLN A 1 109 ? -3.123 -2.643 15.247 1.00 94.81 109 GLN A CA 1
ATOM 847 C C . GLN A 1 109 ? -4.040 -1.512 15.730 1.00 94.81 109 GLN A C 1
ATOM 849 O O . GLN A 1 109 ? -4.601 -1.591 16.827 1.00 94.81 109 GLN A O 1
ATOM 854 N N . TYR A 1 110 ? -4.237 -0.473 14.914 1.00 93.31 110 TYR A N 1
ATOM 855 C CA . TYR A 1 110 ? -5.169 0.607 15.235 1.00 93.31 110 TYR A CA 1
ATOM 856 C C . TYR A 1 110 ? -6.605 0.084 15.413 1.00 93.31 110 TYR A C 1
ATOM 858 O O . TYR A 1 110 ? -7.266 0.389 16.406 1.00 93.31 110 TYR A O 1
ATOM 866 N N . LEU A 1 111 ? -7.083 -0.761 14.494 1.00 92.69 111 LEU A N 1
ATOM 867 C CA . LEU A 1 111 ? -8.429 -1.343 14.553 1.00 92.69 111 LEU A CA 1
ATOM 868 C C . LEU A 1 111 ? -8.636 -2.251 15.775 1.00 92.69 111 LEU A C 1
ATOM 870 O O . LEU A 1 111 ? -9.751 -2.353 16.289 1.00 92.69 111 LEU A O 1
ATOM 874 N N . GLU A 1 112 ? -7.608 -2.964 16.229 1.00 93.19 112 GLU A N 1
ATOM 875 C CA . GLU A 1 112 ? -7.640 -3.750 17.471 1.00 93.19 112 GLU A CA 1
ATOM 876 C C . GLU A 1 112 ? -7.731 -2.857 18.714 1.00 93.19 112 GLU A C 1
ATOM 878 O O . GLU A 1 112 ? -8.561 -3.097 19.597 1.00 93.19 112 GLU A O 1
ATOM 883 N N . GLN A 1 113 ? -6.941 -1.783 18.756 1.00 89.50 113 GLN A N 1
ATOM 884 C CA . GLN A 1 113 ? -6.965 -0.816 19.854 1.00 89.50 113 GLN A CA 1
ATOM 885 C C . GLN A 1 113 ? -8.319 -0.105 19.965 1.00 89.50 113 GLN A C 1
ATOM 887 O O . GLN A 1 113 ? -8.827 0.060 21.075 1.00 89.50 113 GLN A O 1
ATOM 892 N N . SER A 1 114 ? -8.934 0.261 18.838 1.00 85.06 114 SER A N 1
ATOM 893 C CA . SER A 1 114 ? -10.245 0.925 18.812 1.00 85.06 114 SER A CA 1
ATOM 894 C C . SER A 1 114 ? -11.403 0.018 19.238 1.00 85.06 114 SER A C 1
ATOM 896 O O . SER A 1 114 ? -12.405 0.518 19.726 1.00 85.06 114 SER A O 1
ATOM 898 N N . ARG A 1 115 ? -11.274 -1.311 19.111 1.00 82.44 115 ARG A N 1
ATOM 899 C CA . ARG A 1 115 ? -12.286 -2.284 19.577 1.00 82.44 115 ARG A CA 1
ATOM 900 C C . ARG A 1 115 ? -12.239 -2.560 21.080 1.00 82.44 115 ARG A C 1
ATOM 902 O O . ARG A 1 115 ? -13.184 -3.124 21.622 1.00 82.44 115 ARG A O 1
ATOM 909 N N . THR A 1 116 ? -11.126 -2.222 21.726 1.00 72.94 116 THR A N 1
ATOM 910 C CA . THR A 1 116 ? -10.886 -2.480 23.157 1.00 72.94 116 THR A CA 1
ATOM 911 C C . THR A 1 116 ? -11.222 -1.254 24.025 1.00 72.94 116 THR A C 1
ATOM 913 O O . THR A 1 116 ? -11.077 -1.302 25.245 1.00 72.94 116 THR A O 1
ATOM 916 N N . ARG A 1 117 ? -11.655 -0.152 23.402 1.00 58.62 117 ARG A N 1
ATOM 917 C CA . ARG A 1 117 ? -12.128 1.080 24.048 1.00 58.62 117 ARG A CA 1
ATOM 918 C C . ARG A 1 117 ? -13.649 1.129 24.054 1.00 58.62 117 ARG A C 1
ATOM 920 O O . ARG A 1 117 ? -14.183 1.671 25.044 1.00 58.62 117 ARG A O 1
#

Radius of gyration: 15.55 Å; chains: 1; bounding box: 37×30×47 Å

Sequence (117 aa):
ARLFHKDHGDSTAGSLIDTVYHDEAWCCGMLSGRIEELGGKPTENTGDFFEKVAAKDGLEARLSFLNRGQAWVVRKLEEIIPTLPSGGLRDDLDDMLRRHRVNIADCDQYLEQSRTR